Protein AF-A0A7K1GPB1-F1 (afdb_monomer)

Secondary structure (DSSP, 8-state):
-----------------------------PPPP---EEEES-SS--TT-EE-EEEEETTEE-SS-EEEETTEEE-SSEE--S-S---EEEE-TT-

Sequence (95 aa):
MKKLLMFITFAMVGAFGIGCSSDDGTQVIPPEPKQLIIESSLESIIVGDKVTFSVNVNGQSIKGVKLYIEDREIPNPHTFKEAGAFEVVAKKKGY

Solvent-accessible surface area (backbone atoms only — not comparable to full-atom values): 6714 Å² total; per-residue (Å²): 139,81,90,80,91,81,90,78,90,79,82,83,87,80,89,73,78,81,76,76,73,84,73,85,66,79,75,76,72,70,80,76,76,72,56,82,45,80,44,66,74,57,97,73,85,58,69,67,42,77,42,43,69,48,47,26,46,96,87,38,79,58,82,84,64,45,40,22,47,84,92,43,79,49,64,84,63,35,65,46,83,63,88,79,90,78,65,78,46,79,48,39,95,95,93

Radius of gyration: 28.87 Å; Cα contacts (8 Å, |Δi|>4): 99; chains: 1; bounding box: 70×28×64 Å

Structure (mmCIF, N/CA/C/O backbone):
data_AF-A0A7K1GPB1-F1
#
_entry.id   AF-A0A7K1GPB1-F1
#
loop_
_atom_site.group_PDB
_atom_site.id
_atom_site.type_symbol
_atom_site.label_atom_id
_atom_site.label_alt_id
_atom_site.label_comp_id
_atom_site.label_asym_id
_atom_site.label_entity_id
_atom_site.label_seq_id
_atom_site.pdbx_PDB_ins_code
_atom_site.Cartn_x
_atom_site.Cartn_y
_atom_site.Cartn_z
_atom_site.occupancy
_atom_site.B_iso_or_equiv
_atom_site.auth_seq_id
_atom_site.auth_comp_id
_atom_site.auth_asym_id
_atom_site.auth_atom_id
_atom_site.pdbx_PDB_model_num
ATOM 1 N N . MET A 1 1 ? 54.958 -18.979 47.991 1.00 37.59 1 MET A N 1
ATOM 2 C CA . MET A 1 1 ? 55.727 -19.588 46.880 1.00 37.59 1 MET A CA 1
ATOM 3 C C . MET A 1 1 ? 55.174 -18.998 45.582 1.00 37.59 1 MET A C 1
ATOM 5 O O . MET A 1 1 ? 54.072 -19.344 45.205 1.00 37.59 1 MET A O 1
ATOM 9 N N . LYS A 1 2 ? 55.629 -17.801 45.202 1.00 41.69 2 LYS A N 1
ATOM 10 C CA . LYS A 1 2 ? 56.660 -17.492 44.189 1.00 41.69 2 LYS A CA 1
ATOM 11 C C . LYS A 1 2 ? 56.057 -17.320 42.781 1.00 41.69 2 LYS A C 1
ATOM 13 O O . LYS A 1 2 ? 55.645 -18.271 42.137 1.00 41.69 2 LYS A O 1
ATOM 18 N N . LYS A 1 3 ? 56.039 -16.049 42.371 1.00 56.38 3 LYS A N 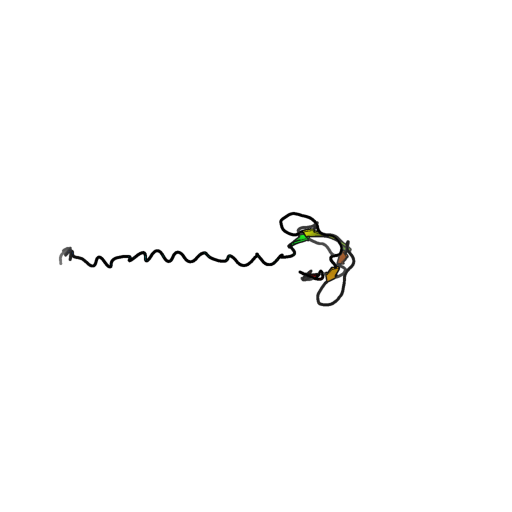1
ATOM 19 C CA . LYS A 1 3 ? 55.874 -15.510 41.015 1.00 56.38 3 LYS A CA 1
ATOM 20 C C . LYS A 1 3 ? 56.883 -16.150 40.048 1.00 56.38 3 LYS A C 1
ATOM 22 O O . LYS A 1 3 ? 58.022 -16.290 40.483 1.00 56.38 3 LYS A O 1
ATOM 27 N N . LEU A 1 4 ? 56.516 -16.405 38.784 1.00 53.47 4 LEU A N 1
ATOM 28 C CA . LEU A 1 4 ? 57.335 -16.182 37.564 1.00 53.47 4 LEU A CA 1
ATOM 29 C C . LEU A 1 4 ? 56.535 -16.652 36.328 1.00 53.47 4 LEU A C 1
ATOM 31 O O . LEU A 1 4 ? 56.167 -17.815 36.257 1.00 53.47 4 LEU A O 1
ATOM 35 N N . LEU A 1 5 ? 56.021 -15.760 35.474 1.00 58.84 5 LEU A N 1
ATOM 36 C CA . LEU A 1 5 ? 56.639 -15.315 34.210 1.00 58.84 5 LEU A CA 1
ATOM 37 C C . LEU A 1 5 ? 57.266 -16.439 33.370 1.00 58.84 5 LEU A C 1
ATOM 39 O O . LEU A 1 5 ? 58.339 -16.923 33.713 1.00 58.84 5 LEU A O 1
ATOM 43 N N . MET A 1 6 ? 56.678 -16.719 32.201 1.00 58.78 6 MET A N 1
ATOM 44 C CA . MET A 1 6 ? 57.448 -17.154 31.034 1.00 58.78 6 MET A CA 1
ATOM 45 C C . MET A 1 6 ? 56.741 -16.753 29.730 1.00 58.78 6 MET A C 1
ATOM 47 O O . MET A 1 6 ? 55.824 -17.415 29.255 1.00 58.78 6 MET A O 1
ATOM 51 N N . PHE A 1 7 ? 57.184 -15.623 29.177 1.00 60.19 7 PHE A N 1
ATOM 52 C CA . PHE A 1 7 ? 57.089 -15.311 27.755 1.00 60.19 7 PHE A CA 1
ATOM 53 C C . PHE A 1 7 ? 57.914 -16.341 26.976 1.00 60.19 7 PHE A C 1
ATOM 55 O O . PHE A 1 7 ? 59.100 -16.462 27.266 1.00 60.19 7 PHE A O 1
ATOM 62 N N . ILE A 1 8 ? 57.343 -17.001 25.964 1.00 63.06 8 ILE A N 1
ATOM 63 C CA . ILE A 1 8 ? 58.104 -17.482 24.801 1.00 63.06 8 ILE A CA 1
ATOM 64 C C . ILE A 1 8 ? 57.286 -17.218 23.535 1.00 63.06 8 ILE A C 1
ATOM 66 O O . ILE A 1 8 ? 56.304 -17.881 23.221 1.00 63.06 8 ILE A O 1
ATOM 70 N N . THR A 1 9 ? 57.752 -16.202 22.822 1.00 57.50 9 THR A N 1
ATOM 71 C CA . THR A 1 9 ? 57.671 -16.011 21.378 1.00 57.50 9 THR A CA 1
ATOM 72 C C . THR A 1 9 ? 58.034 -17.282 20.610 1.00 57.50 9 THR A C 1
ATOM 74 O O . THR A 1 9 ? 59.158 -17.767 20.736 1.00 57.50 9 THR A O 1
ATOM 77 N N . PHE A 1 10 ? 57.151 -17.738 19.722 1.00 55.62 10 PHE A N 1
ATOM 78 C CA . PHE A 1 10 ? 57.579 -18.436 18.515 1.00 55.62 10 PHE A CA 1
ATOM 79 C C . PHE A 1 10 ? 57.142 -17.598 17.319 1.00 55.62 10 PHE A C 1
ATOM 81 O O . PHE A 1 10 ? 55.960 -17.439 17.023 1.00 55.62 10 PHE A O 1
ATOM 88 N N . ALA A 1 11 ? 58.143 -16.970 16.714 1.00 53.34 11 ALA A N 1
ATOM 89 C CA . ALA A 1 11 ? 58.056 -16.363 15.406 1.00 53.34 11 ALA A CA 1
ATOM 90 C C . ALA A 1 11 ? 57.742 -17.429 14.345 1.00 53.34 11 ALA A C 1
ATOM 92 O O . ALA A 1 11 ? 57.891 -18.622 14.593 1.00 53.34 11 ALA A O 1
ATOM 93 N N . MET A 1 12 ? 57.481 -16.943 13.130 1.00 53.38 12 MET A N 1
ATOM 94 C CA . MET A 1 12 ? 57.863 -17.577 11.863 1.00 53.38 12 MET A CA 1
ATOM 95 C C . MET A 1 12 ? 56.708 -18.156 11.020 1.00 53.38 12 MET A C 1
ATOM 97 O O . MET A 1 12 ? 56.318 -19.307 11.148 1.00 53.38 12 MET A O 1
ATOM 101 N N . VAL A 1 13 ? 56.292 -17.313 10.067 1.00 55.78 13 VAL A N 1
ATOM 102 C CA . VAL A 1 13 ? 56.138 -17.603 8.627 1.00 55.78 13 VAL A CA 1
ATOM 103 C C . VAL A 1 13 ? 55.015 -18.544 8.178 1.00 55.78 13 VAL A C 1
ATOM 105 O O . VAL A 1 13 ? 55.048 -19.755 8.3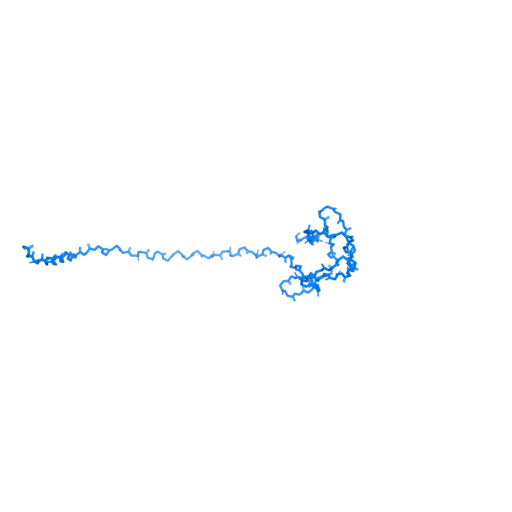45 1.00 55.78 13 VAL A O 1
ATOM 108 N N . GLY A 1 14 ? 54.108 -17.947 7.404 1.00 58.34 14 GLY A N 1
ATOM 109 C CA . GLY A 1 14 ? 53.222 -18.624 6.467 1.00 58.34 14 GLY A CA 1
ATOM 110 C C . GLY A 1 14 ? 52.581 -17.601 5.536 1.00 58.34 14 GLY A C 1
ATOM 111 O O . GLY A 1 14 ? 51.386 -17.345 5.631 1.00 58.34 14 GLY A O 1
ATOM 112 N N . ALA A 1 15 ? 53.391 -16.957 4.690 1.00 59.66 15 ALA A N 1
ATOM 113 C CA . ALA A 1 15 ? 52.904 -16.133 3.591 1.00 59.66 15 ALA A CA 1
ATOM 114 C C . ALA A 1 15 ? 52.191 -17.040 2.575 1.00 59.66 15 ALA A C 1
ATOM 116 O O . ALA A 1 15 ? 52.809 -17.561 1.649 1.00 59.66 15 ALA A O 1
ATOM 117 N N . PHE A 1 16 ? 50.891 -17.256 2.770 1.00 60.81 16 PHE A N 1
ATOM 118 C CA . PHE A 1 16 ? 50.034 -17.788 1.722 1.00 60.81 16 PHE A CA 1
ATOM 119 C C . PHE A 1 16 ? 49.725 -16.646 0.764 1.00 60.81 16 PHE A C 1
ATOM 121 O O . PHE A 1 16 ? 49.046 -15.679 1.109 1.00 60.81 16 PHE A O 1
ATOM 128 N N . GLY A 1 17 ? 50.325 -16.744 -0.421 1.00 56.50 17 GLY A N 1
ATOM 129 C CA . GLY A 1 17 ? 50.119 -15.820 -1.518 1.00 56.50 17 GLY A CA 1
ATOM 130 C C . GLY A 1 17 ? 48.635 -15.693 -1.824 1.00 56.50 17 GLY A C 1
ATOM 131 O O . GLY A 1 17 ? 47.974 -16.664 -2.187 1.00 56.50 17 GLY A O 1
ATOM 132 N N . ILE A 1 18 ? 48.128 -14.472 -1.694 1.00 56.03 18 ILE A N 1
ATOM 133 C CA . ILE A 1 18 ? 46.851 -14.089 -2.274 1.00 56.03 18 ILE A CA 1
ATOM 134 C C . ILE A 1 18 ? 47.126 -13.963 -3.772 1.00 56.03 18 ILE A C 1
ATOM 136 O O . ILE A 1 18 ? 47.548 -12.920 -4.266 1.00 56.03 18 ILE A O 1
ATOM 140 N N . GLY A 1 19 ? 46.989 -15.077 -4.486 1.00 51.31 19 GLY A N 1
ATOM 141 C CA . GLY A 1 19 ? 46.849 -15.052 -5.929 1.00 51.31 19 GLY A CA 1
ATOM 142 C C . GLY A 1 19 ? 45.536 -14.352 -6.251 1.00 51.31 19 GLY A C 1
ATOM 143 O O . GLY A 1 19 ? 44.496 -14.998 -6.308 1.00 51.31 19 GLY A O 1
ATOM 144 N N . CYS A 1 20 ? 45.572 -13.033 -6.443 1.00 59.72 20 CYS A N 1
ATOM 145 C CA . CYS A 1 20 ? 44.552 -12.357 -7.233 1.00 59.72 20 CYS A CA 1
ATOM 146 C C . CYS A 1 20 ? 44.742 -12.823 -8.677 1.00 59.72 20 CYS A C 1
ATOM 148 O O . CYS A 1 20 ? 45.501 -12.230 -9.441 1.00 59.72 20 CYS A O 1
ATOM 150 N N . SER A 1 21 ? 44.087 -13.926 -9.035 1.00 48.91 21 SER A N 1
ATOM 151 C CA . SER A 1 21 ? 43.731 -14.157 -10.428 1.00 48.91 21 SER A CA 1
ATOM 152 C C . SER A 1 21 ? 42.752 -13.046 -10.788 1.00 48.91 21 SER A C 1
ATOM 154 O O . SER A 1 21 ? 41.631 -13.042 -10.281 1.00 48.91 21 SER A O 1
ATOM 156 N N . SER A 1 22 ? 43.200 -12.072 -11.585 1.00 50.94 22 SER A N 1
ATOM 157 C CA . SER A 1 22 ? 42.311 -11.141 -12.280 1.00 50.94 22 SER A CA 1
ATOM 158 C C . SER A 1 22 ? 41.442 -11.965 -13.219 1.00 50.94 22 SER A C 1
ATOM 160 O O . SER A 1 22 ? 41.821 -12.251 -14.351 1.00 50.94 22 SER A O 1
ATOM 162 N N . ASP A 1 23 ? 40.314 -12.432 -12.702 1.00 51.88 23 ASP A N 1
ATOM 163 C CA . ASP A 1 23 ? 39.232 -12.919 -13.531 1.00 51.88 23 ASP A CA 1
ATOM 164 C C . ASP A 1 23 ? 38.522 -11.672 -14.060 1.00 51.88 23 ASP A C 1
ATOM 166 O O . ASP A 1 23 ? 37.710 -11.056 -13.367 1.00 51.88 23 ASP A O 1
ATOM 170 N N . ASP A 1 24 ? 38.897 -11.256 -15.273 1.00 61.16 24 ASP A N 1
ATOM 171 C CA . ASP A 1 24 ? 38.185 -10.262 -16.084 1.00 61.16 24 ASP A CA 1
ATOM 172 C C . ASP A 1 24 ? 36.846 -10.862 -16.555 1.00 61.16 24 ASP A C 1
ATOM 174 O O . ASP A 1 24 ? 36.521 -10.949 -17.742 1.00 61.16 24 ASP A O 1
ATOM 178 N N . GLY A 1 25 ? 36.040 -11.304 -15.594 1.00 55.59 25 GLY A N 1
ATOM 179 C CA . GLY A 1 25 ? 34.640 -11.594 -15.788 1.00 55.59 25 GLY A CA 1
ATOM 180 C C . GLY A 1 25 ? 33.938 -10.259 -15.932 1.00 55.59 25 GLY A C 1
ATOM 181 O O . GLY A 1 25 ? 33.711 -9.554 -14.949 1.00 55.59 25 GLY A O 1
ATOM 182 N N . THR A 1 26 ? 33.588 -9.894 -17.165 1.00 57.47 26 THR A N 1
ATOM 183 C CA . THR A 1 26 ? 32.590 -8.849 -17.391 1.00 57.47 26 THR A CA 1
ATOM 184 C C . THR A 1 26 ? 31.326 -9.331 -16.694 1.00 57.47 26 THR A C 1
ATOM 186 O O . THR A 1 26 ? 30.615 -10.189 -17.216 1.00 57.47 26 THR A O 1
ATOM 189 N N . GLN A 1 27 ? 31.098 -8.858 -15.468 1.00 59.62 27 GLN A N 1
ATOM 190 C CA . GLN A 1 27 ? 29.883 -9.143 -14.729 1.00 59.62 27 GLN A CA 1
ATOM 191 C C . GLN A 1 27 ? 28.761 -8.570 -15.580 1.00 59.62 27 GLN A C 1
ATOM 193 O O . GLN A 1 27 ? 28.569 -7.356 -15.655 1.00 59.62 27 GLN A O 1
ATOM 198 N N . VAL A 1 28 ? 28.058 -9.449 -16.290 1.00 59.59 28 VAL A N 1
ATOM 199 C CA . VAL A 1 28 ? 26.767 -9.127 -16.878 1.00 59.59 28 VAL A CA 1
ATOM 200 C C . VAL A 1 28 ? 25.862 -8.921 -15.676 1.00 59.59 28 VAL A C 1
ATOM 202 O O . VAL A 1 28 ? 25.257 -9.872 -15.198 1.00 59.59 28 VAL A O 1
ATOM 205 N N . ILE A 1 29 ? 25.864 -7.706 -15.120 1.00 64.19 29 ILE A N 1
ATOM 206 C CA . ILE A 1 29 ? 24.957 -7.314 -14.048 1.00 64.19 29 ILE A CA 1
ATOM 207 C C . ILE A 1 29 ? 23.564 -7.504 -14.648 1.00 64.19 29 ILE A C 1
ATOM 209 O O . ILE A 1 29 ? 23.217 -6.790 -15.598 1.00 64.19 29 ILE A O 1
ATOM 213 N N . PRO A 1 30 ? 22.787 -8.501 -14.187 1.00 63.41 30 PRO A N 1
ATOM 214 C CA . PRO A 1 30 ? 21.433 -8.673 -14.671 1.00 63.41 30 PRO A CA 1
ATOM 215 C C . PRO A 1 30 ? 20.684 -7.370 -14.387 1.00 63.41 30 PRO A C 1
ATOM 217 O O . PRO A 1 30 ? 20.901 -6.782 -13.323 1.00 63.41 30 PRO A O 1
ATOM 220 N N . PRO A 1 31 ? 19.838 -6.883 -15.309 1.00 66.69 31 PRO A N 1
ATOM 221 C CA . PRO A 1 31 ? 19.056 -5.686 -15.044 1.00 66.69 31 PRO A CA 1
ATOM 222 C C . PRO A 1 31 ? 18.295 -5.894 -13.734 1.00 66.69 31 PRO A C 1
ATOM 224 O O . PRO A 1 31 ? 17.602 -6.904 -13.588 1.00 66.69 31 PRO A O 1
ATOM 227 N N . GLU A 1 32 ? 18.466 -4.973 -12.781 1.00 66.62 32 GLU A N 1
ATOM 228 C CA . GLU A 1 32 ? 17.801 -5.086 -11.487 1.00 66.62 32 GLU A CA 1
ATOM 229 C C . GLU A 1 32 ? 16.294 -5.276 -11.707 1.00 66.62 32 GLU A C 1
ATOM 231 O O . GLU A 1 32 ? 15.696 -4.571 -12.538 1.00 66.62 32 GLU A O 1
ATOM 236 N N . PRO A 1 33 ? 15.665 -6.244 -11.015 1.00 66.31 33 PRO A N 1
ATOM 237 C CA . PRO A 1 33 ? 14.230 -6.425 -11.115 1.00 66.31 33 PRO A CA 1
ATOM 238 C C . PRO A 1 33 ? 13.567 -5.107 -10.724 1.00 66.31 33 PRO A C 1
ATOM 240 O O . PRO A 1 33 ? 13.860 -4.534 -9.676 1.00 66.31 33 PRO A O 1
ATOM 243 N N . LYS A 1 34 ? 12.686 -4.597 -11.590 1.00 78.38 34 LYS A N 1
ATOM 244 C CA . LYS A 1 34 ? 11.955 -3.362 -11.314 1.00 78.38 34 LYS A CA 1
ATOM 245 C C . LYS A 1 34 ? 11.018 -3.628 -10.137 1.00 78.38 34 LYS A C 1
ATOM 247 O O . LYS A 1 34 ? 9.934 -4.164 -10.329 1.00 78.38 34 LYS A O 1
ATOM 252 N N . GLN A 1 35 ? 11.441 -3.294 -8.927 1.00 89.44 35 GLN A N 1
ATOM 253 C CA . GLN A 1 35 ? 10.648 -3.513 -7.725 1.00 89.44 35 GLN A CA 1
ATOM 254 C C . GLN A 1 35 ? 9.658 -2.363 -7.522 1.00 89.44 35 GLN A C 1
ATOM 256 O O . GLN A 1 35 ? 9.997 -1.191 -7.699 1.00 89.44 35 GLN A O 1
ATOM 261 N N . LEU A 1 36 ? 8.423 -2.700 -7.144 1.00 93.50 36 LEU A N 1
ATOM 262 C CA . LEU A 1 36 ? 7.442 -1.720 -6.686 1.00 93.50 36 LEU A CA 1
ATOM 263 C C . LEU A 1 36 ? 7.708 -1.379 -5.221 1.00 93.50 36 LEU A C 1
ATOM 265 O O . LEU A 1 36 ? 7.743 -2.270 -4.376 1.00 93.50 36 LEU A O 1
ATOM 269 N N . ILE A 1 37 ? 7.854 -0.091 -4.927 1.00 94.81 37 ILE A N 1
ATOM 270 C CA . ILE A 1 37 ? 8.006 0.428 -3.565 1.00 94.81 37 ILE A CA 1
ATOM 271 C C . ILE A 1 37 ? 6.692 1.092 -3.171 1.00 94.81 37 ILE A C 1
ATOM 273 O O . ILE A 1 37 ? 6.205 1.958 -3.899 1.00 94.81 37 ILE A O 1
ATOM 277 N N . ILE A 1 38 ? 6.120 0.674 -2.042 1.00 95.75 38 ILE A N 1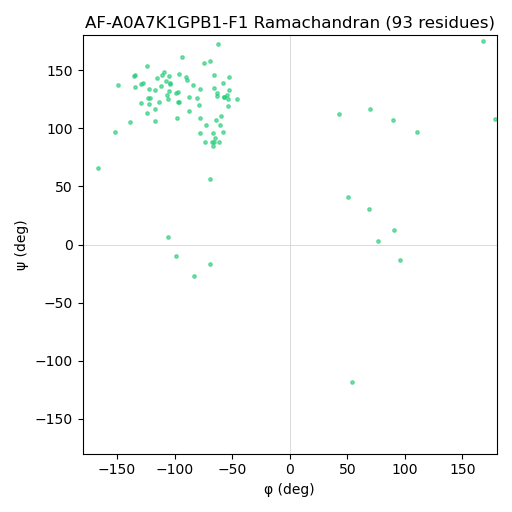
ATOM 278 C CA . ILE A 1 38 ? 4.879 1.226 -1.491 1.00 95.75 38 ILE A CA 1
ATOM 279 C C . ILE A 1 38 ? 5.225 2.119 -0.308 1.00 95.75 38 ILE A C 1
ATOM 281 O O . ILE A 1 38 ? 5.950 1.708 0.594 1.00 95.75 38 ILE A O 1
ATOM 285 N N . GLU A 1 39 ? 4.651 3.312 -0.293 1.00 95.25 39 GLU A N 1
ATOM 286 C CA . GLU A 1 39 ? 4.767 4.267 0.803 1.00 95.25 39 GLU A CA 1
ATOM 287 C C . GLU A 1 39 ? 3.370 4.600 1.323 1.00 95.25 39 GLU A C 1
ATOM 289 O O . GLU A 1 39 ? 2.449 4.853 0.542 1.00 95.25 39 GLU A O 1
ATOM 294 N N . SER A 1 40 ? 3.206 4.588 2.644 1.00 95.44 40 SER A N 1
ATOM 295 C CA . SER A 1 40 ? 1.969 4.995 3.314 1.00 95.44 40 SER A CA 1
ATOM 296 C C . SER A 1 40 ? 2.005 6.489 3.623 1.00 95.44 40 SER A C 1
ATOM 298 O O . SER A 1 40 ? 3.043 7.023 4.004 1.00 95.44 40 SER A O 1
ATOM 300 N N . SER A 1 41 ? 0.859 7.164 3.525 1.00 95.12 41 SER A N 1
ATOM 301 C CA . SER A 1 41 ? 0.718 8.557 3.962 1.00 95.12 41 SER A CA 1
ATOM 302 C C . SER A 1 41 ? 0.794 8.733 5.482 1.00 95.12 41 SER A C 1
ATOM 304 O O . SER A 1 41 ? 0.934 9.859 5.947 1.00 95.12 41 SER A O 1
ATOM 306 N N . LEU A 1 42 ? 0.631 7.650 6.249 1.00 92.31 42 LEU A N 1
ATOM 307 C CA . LEU A 1 42 ? 0.646 7.646 7.712 1.00 92.31 42 LEU A CA 1
ATOM 308 C C . LEU A 1 42 ? 1.615 6.581 8.237 1.00 92.31 42 LEU A C 1
ATOM 310 O O . LEU A 1 42 ? 1.625 5.455 7.740 1.00 92.31 42 LEU A O 1
ATOM 314 N N . GLU A 1 43 ? 2.376 6.929 9.275 1.00 89.38 43 GLU A N 1
ATOM 315 C CA . GLU A 1 43 ? 3.268 6.003 9.994 1.00 89.38 43 GLU A CA 1
ATOM 316 C C . GLU A 1 43 ? 2.528 5.179 11.059 1.00 89.38 43 GLU A C 1
ATOM 318 O O . GLU A 1 43 ? 2.926 4.064 11.385 1.00 89.38 43 GLU A O 1
ATOM 323 N N . SER A 1 44 ? 1.429 5.721 11.589 1.00 89.38 44 SER A N 1
ATOM 324 C CA . SER A 1 44 ? 0.538 5.065 12.546 1.00 89.38 44 SER A CA 1
ATOM 325 C C . SER A 1 44 ? -0.903 5.297 12.112 1.00 89.38 44 SER A C 1
ATOM 327 O O . SER A 1 44 ? -1.255 6.403 11.702 1.00 89.38 44 SER A O 1
ATOM 329 N N . ILE A 1 45 ? -1.719 4.246 12.159 1.00 91.69 45 ILE A N 1
ATOM 330 C CA . ILE A 1 45 ? -3.078 4.234 11.612 1.00 91.69 45 ILE A CA 1
ATOM 331 C C . ILE A 1 45 ? -4.046 3.912 12.747 1.00 91.69 45 ILE A C 1
ATOM 333 O O . ILE A 1 45 ? -3.906 2.885 13.416 1.00 91.69 45 ILE A O 1
ATOM 337 N N . ILE A 1 46 ? -5.045 4.768 12.942 1.00 93.50 46 ILE A N 1
ATOM 338 C CA . ILE A 1 46 ? -6.169 4.512 13.843 1.00 93.50 46 ILE A CA 1
ATOM 339 C C . ILE A 1 46 ? -7.335 3.970 13.014 1.00 93.50 46 ILE A C 1
ATOM 341 O O . ILE A 1 46 ? -7.531 4.322 11.850 1.00 93.50 46 ILE A O 1
ATOM 345 N N . VAL A 1 47 ? -8.132 3.084 13.610 1.00 96.19 47 VAL A N 1
ATOM 346 C CA . VAL A 1 47 ? -9.354 2.584 12.973 1.00 96.19 47 VAL A CA 1
ATOM 347 C C . VAL A 1 47 ? -10.245 3.755 1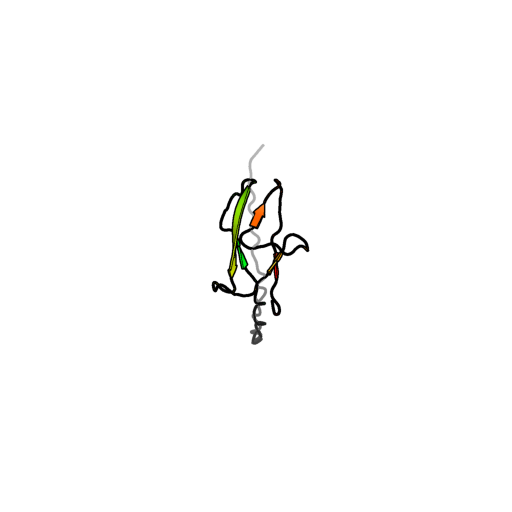2.551 1.00 96.19 47 VAL A C 1
ATOM 349 O O . VAL A 1 47 ? -10.568 4.628 13.355 1.00 96.19 47 VAL A O 1
ATOM 352 N N . GLY A 1 48 ? -10.669 3.742 11.289 1.00 94.12 48 GLY A N 1
ATOM 353 C CA . GLY A 1 48 ? -11.445 4.817 10.672 1.00 94.12 48 GLY A CA 1
ATOM 354 C C . GLY A 1 48 ? -10.609 5.823 9.878 1.00 94.12 48 GLY A C 1
ATOM 355 O O . GLY A 1 48 ? -11.186 6.556 9.070 1.00 94.12 48 GLY A O 1
ATOM 356 N N . ASP A 1 49 ? -9.280 5.818 10.017 1.00 92.44 49 ASP A N 1
ATOM 357 C CA . ASP A 1 49 ? -8.412 6.685 9.226 1.00 92.44 49 ASP A CA 1
ATOM 358 C C . ASP A 1 49 ? -8.449 6.318 7.745 1.00 92.44 49 ASP A C 1
ATOM 360 O O . ASP A 1 49 ? -8.577 5.158 7.338 1.00 92.44 49 ASP A O 1
ATOM 364 N N . LYS A 1 50 ? -8.320 7.351 6.916 1.00 95.31 50 LYS A N 1
ATOM 365 C CA . LYS A 1 50 ? -8.204 7.225 5.470 1.00 95.31 50 LYS A CA 1
ATOM 366 C C . LYS A 1 50 ? -6.727 7.290 5.090 1.00 95.31 50 LYS A C 1
ATOM 368 O O . LYS A 1 50 ? -6.119 8.354 5.142 1.00 95.31 50 LYS A O 1
ATOM 373 N N . VAL A 1 51 ? -6.176 6.154 4.683 1.00 96.88 51 VAL A N 1
ATOM 374 C CA . VAL A 1 51 ? -4.767 5.989 4.321 1.00 96.88 51 VAL A CA 1
ATOM 375 C C . VAL A 1 51 ? -4.624 6.045 2.809 1.00 96.88 51 VAL A C 1
ATOM 377 O O . VAL A 1 51 ? -5.355 5.369 2.080 1.00 96.88 51 VAL A O 1
ATOM 380 N N . THR A 1 52 ? -3.691 6.861 2.331 1.00 97.50 52 THR A N 1
ATOM 381 C CA . THR A 1 52 ? -3.311 6.894 0.916 1.00 97.50 52 THR A CA 1
ATOM 382 C C . THR A 1 52 ? -1.981 6.182 0.751 1.00 97.50 52 THR A C 1
ATOM 384 O O . THR A 1 52 ? -1.072 6.382 1.553 1.00 97.50 52 THR A O 1
ATOM 387 N N . PHE A 1 53 ? -1.858 5.386 -0.304 1.00 96.81 53 PHE A N 1
ATOM 388 C CA . PHE A 1 53 ? -0.602 4.737 -0.660 1.00 96.81 53 PHE A CA 1
ATOM 389 C C . PHE A 1 53 ? -0.044 5.312 -1.959 1.00 96.81 53 PHE A C 1
ATOM 391 O O . PHE A 1 53 ? -0.776 5.477 -2.940 1.00 96.81 53 PHE A O 1
ATOM 398 N N . SER A 1 54 ? 1.256 5.572 -1.976 1.00 96.19 54 SER A N 1
ATOM 399 C CA . SER A 1 54 ? 2.011 5.932 -3.176 1.00 96.19 54 SER A CA 1
ATOM 400 C C . SER A 1 54 ? 2.831 4.731 -3.623 1.00 96.19 54 SER A C 1
ATOM 402 O O . SER A 1 54 ? 3.385 4.020 -2.789 1.00 96.19 54 SER A O 1
ATOM 404 N N . VAL A 1 55 ? 2.897 4.487 -4.935 1.00 96.44 55 VAL A N 1
ATOM 405 C CA . VAL A 1 55 ? 3.712 3.401 -5.492 1.00 96.44 55 VAL A CA 1
ATOM 406 C C . VAL A 1 55 ? 4.712 3.962 -6.484 1.00 96.44 55 VAL A C 1
ATOM 408 O O . VAL A 1 55 ? 4.335 4.573 -7.491 1.00 96.44 55 VAL A O 1
ATOM 411 N N . ASN A 1 56 ? 5.985 3.719 -6.197 1.00 94.81 56 ASN A N 1
ATOM 412 C CA . ASN A 1 56 ? 7.113 4.262 -6.933 1.00 94.81 56 ASN A CA 1
ATOM 413 C C . ASN A 1 56 ? 8.028 3.139 -7.440 1.00 94.81 56 ASN A C 1
ATOM 415 O O . ASN A 1 56 ? 8.101 2.055 -6.863 1.00 94.81 56 ASN A O 1
ATOM 419 N N . VAL A 1 57 ? 8.745 3.421 -8.524 1.00 92.62 57 VAL A N 1
ATOM 420 C CA . VAL A 1 57 ? 9.833 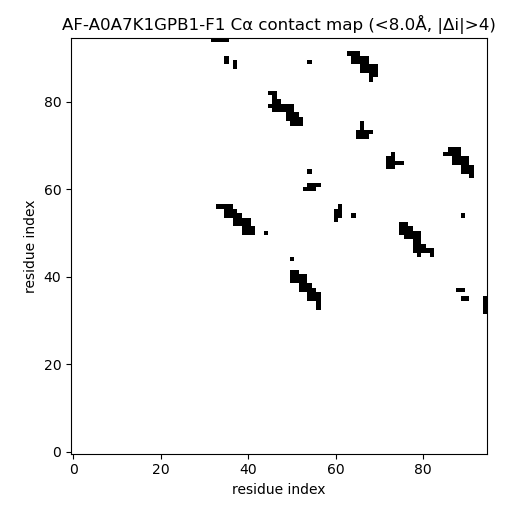2.592 -9.058 1.00 92.62 57 VAL A CA 1
ATOM 421 C C . VAL A 1 57 ? 11.013 3.519 -9.268 1.00 92.62 57 VAL A C 1
ATOM 423 O O . VAL A 1 57 ? 10.887 4.503 -9.997 1.00 92.62 57 VAL A O 1
ATOM 426 N N . ASN A 1 58 ? 12.145 3.237 -8.624 1.00 89.88 58 ASN A N 1
ATOM 427 C CA . ASN A 1 58 ? 13.347 4.075 -8.703 1.00 89.88 58 ASN A CA 1
ATOM 428 C C . ASN A 1 58 ? 13.048 5.564 -8.417 1.00 89.88 58 ASN A C 1
ATOM 430 O O . ASN A 1 58 ? 13.508 6.453 -9.131 1.00 89.8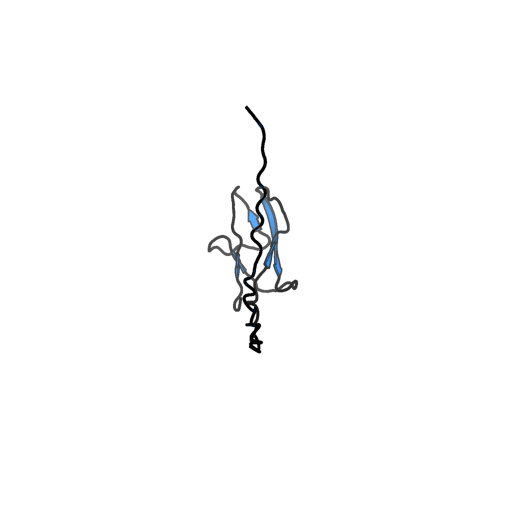8 58 ASN A O 1
ATOM 434 N N . GLY A 1 59 ? 12.199 5.831 -7.417 1.00 89.38 59 GLY A N 1
ATOM 435 C CA . GLY A 1 59 ? 11.795 7.185 -7.019 1.00 89.38 59 GLY A CA 1
ATOM 436 C C . GLY A 1 59 ? 10.769 7.873 -7.931 1.00 89.38 59 GLY A C 1
ATOM 437 O O . GLY A 1 59 ? 10.416 9.019 -7.675 1.00 89.38 59 GLY A O 1
ATOM 438 N N . GLN A 1 60 ? 10.264 7.208 -8.976 1.00 91.06 60 GLN A N 1
ATOM 439 C CA . GLN A 1 60 ? 9.228 7.761 -9.855 1.00 91.06 60 GLN A CA 1
ATOM 440 C C . GLN A 1 60 ? 7.877 7.101 -9.604 1.00 91.06 60 GLN A C 1
ATOM 442 O O . GLN A 1 60 ? 7.760 5.875 -9.662 1.00 91.06 60 GLN A O 1
ATOM 447 N N . SER A 1 61 ? 6.839 7.911 -9.393 1.00 92.69 61 SER A N 1
ATOM 448 C CA . SER A 1 61 ? 5.475 7.404 -9.258 1.00 92.69 61 SER A CA 1
ATOM 449 C C . SER A 1 61 ? 4.976 6.782 -10.550 1.00 92.69 61 SER A C 1
ATOM 451 O O . SER A 1 61 ? 5.096 7.352 -11.637 1.00 9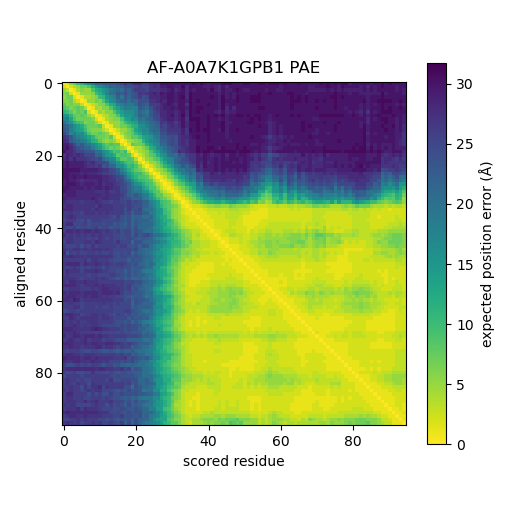2.69 61 SER A O 1
ATOM 453 N N . ILE A 1 62 ? 4.350 5.618 -10.419 1.00 92.38 62 ILE A N 1
ATOM 454 C CA . ILE A 1 62 ? 3.814 4.875 -11.554 1.00 92.38 62 ILE A CA 1
ATOM 455 C C . ILE A 1 62 ? 2.287 4.782 -11.486 1.00 92.38 62 ILE A C 1
ATOM 457 O O . ILE A 1 62 ? 1.684 4.631 -10.427 1.00 92.38 62 ILE A O 1
ATOM 461 N N . LYS A 1 63 ? 1.632 4.860 -12.649 1.00 91.12 63 LYS A N 1
ATOM 462 C CA . LYS A 1 63 ? 0.167 4.754 -12.767 1.00 91.12 63 LYS A CA 1
ATOM 463 C C . LYS A 1 63 ? -0.282 3.321 -13.050 1.00 91.12 63 LYS A C 1
ATOM 465 O O . LYS A 1 63 ? 0.491 2.513 -13.563 1.00 91.12 63 LYS A O 1
ATOM 470 N N . GLY A 1 64 ? -1.559 3.022 -12.804 1.00 93.00 64 GLY A N 1
ATOM 471 C CA . GLY A 1 64 ? -2.170 1.728 -13.141 1.00 93.00 64 GLY A CA 1
ATOM 472 C C . GLY A 1 64 ? -1.654 0.566 -12.290 1.00 93.00 64 GLY A C 1
ATOM 473 O O . GLY A 1 64 ? -1.537 -0.551 -12.789 1.00 93.00 64 GLY A O 1
ATOM 474 N N . VAL A 1 65 ? -1.276 0.862 -11.049 1.00 96.38 65 VAL A N 1
ATOM 475 C CA . VAL A 1 65 ? -0.992 -0.126 -10.009 1.00 96.38 65 VAL A CA 1
ATOM 476 C C . VAL A 1 65 ? -2.287 -0.420 -9.270 1.00 96.38 65 VAL A C 1
ATOM 478 O O . VAL A 1 65 ? -3.083 0.489 -9.035 1.00 96.38 65 VAL A O 1
ATOM 481 N N . LYS A 1 66 ? -2.481 -1.682 -8.906 1.00 97.81 66 LYS A N 1
ATOM 482 C CA . LYS A 1 66 ? -3.570 -2.117 -8.037 1.00 97.81 66 LYS A CA 1
ATOM 483 C C . LYS A 1 66 ? -3.010 -2.487 -6.672 1.00 97.81 66 LYS A C 1
ATOM 485 O O . LYS A 1 66 ? -1.928 -3.070 -6.599 1.00 97.81 66 LYS A O 1
ATOM 490 N N . LEU A 1 67 ? -3.735 -2.134 -5.619 1.00 98.06 67 LEU A N 1
ATOM 491 C CA . LEU A 1 67 ? -3.365 -2.439 -4.242 1.00 98.06 67 LEU A CA 1
ATOM 492 C C . LEU A 1 67 ? -4.230 -3.576 -3.725 1.00 98.06 67 LEU A C 1
ATOM 494 O O . LEU A 1 67 ? -5.412 -3.655 -4.059 1.00 98.06 67 LEU A O 1
ATOM 498 N N . TYR A 1 68 ? -3.641 -4.425 -2.899 1.00 98.00 68 TYR A N 1
ATOM 499 C CA . TYR A 1 68 ? -4.283 -5.601 -2.341 1.00 98.00 68 TYR A CA 1
ATOM 500 C C . TYR A 1 68 ? -3.983 -5.703 -0.855 1.00 98.00 68 TYR A C 1
ATOM 502 O O . TYR A 1 68 ? -2.880 -5.374 -0.428 1.00 98.00 68 TYR A O 1
ATOM 510 N N . ILE A 1 69 ? -4.958 -6.192 -0.099 1.00 96.81 69 ILE A N 1
ATOM 511 C CA . ILE A 1 69 ? -4.740 -6.792 1.217 1.00 96.81 69 ILE A CA 1
ATOM 512 C C . ILE A 1 69 ? -5.110 -8.255 1.045 1.00 96.81 69 ILE A C 1
ATOM 514 O O . ILE A 1 69 ? -6.220 -8.550 0.585 1.00 96.81 69 ILE A O 1
ATOM 518 N N . GLU A 1 70 ? -4.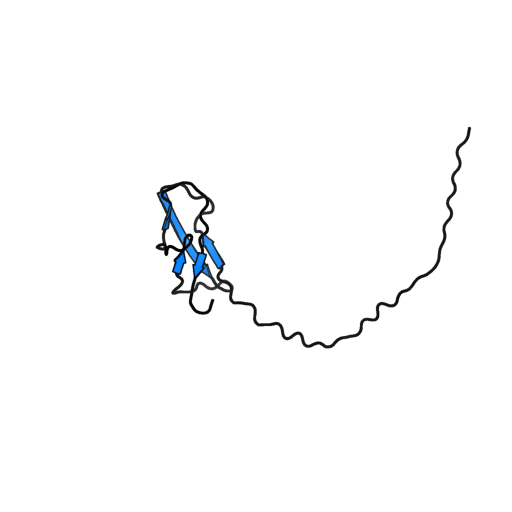166 -9.146 1.342 1.00 94.06 70 GLU A N 1
ATOM 519 C CA . GLU A 1 70 ? -4.258 -10.559 0.962 1.00 94.06 70 GLU A CA 1
ATOM 520 C C . GLU A 1 70 ? -4.498 -10.673 -0.563 1.00 94.06 70 GLU A C 1
ATOM 522 O O . GLU A 1 70 ? -3.706 -10.168 -1.364 1.00 94.06 70 GLU A O 1
ATOM 527 N N . ASP A 1 71 ? -5.623 -11.256 -0.983 1.00 95.00 71 ASP A N 1
ATOM 528 C CA . ASP A 1 71 ? -6.018 -11.385 -2.393 1.00 95.00 71 ASP A CA 1
ATOM 529 C C . ASP A 1 71 ? -7.153 -10.436 -2.811 1.00 95.00 71 ASP A C 1
ATOM 531 O O . ASP A 1 71 ? -7.650 -10.494 -3.941 1.00 95.00 71 ASP A O 1
ATOM 535 N N . ARG A 1 72 ? -7.566 -9.519 -1.930 1.00 97.19 72 ARG A N 1
ATOM 536 C CA . ARG A 1 72 ? -8.641 -8.561 -2.208 1.00 97.19 72 ARG A CA 1
ATOM 537 C C . ARG A 1 72 ? -8.074 -7.231 -2.686 1.00 97.19 72 ARG A C 1
ATOM 539 O O . ARG A 1 72 ? -7.335 -6.577 -1.958 1.00 97.19 72 ARG A O 1
ATOM 546 N N . GLU A 1 73 ? -8.489 -6.793 -3.875 1.00 97.88 73 GLU A N 1
ATOM 547 C CA . GLU A 1 73 ? -8.180 -5.444 -4.364 1.00 97.88 73 GLU A CA 1
ATOM 548 C C . GLU A 1 73 ? -8.832 -4.390 -3.453 1.00 97.88 73 GLU A C 1
ATOM 550 O O . GLU A 1 73 ? -10.027 -4.470 -3.152 1.00 97.88 73 GLU A O 1
ATOM 555 N N . ILE A 1 74 ? -8.050 -3.403 -3.015 1.00 97.81 74 ILE A N 1
ATOM 556 C CA . ILE A 1 74 ? -8.512 -2.298 -2.173 1.00 97.81 74 ILE A CA 1
ATOM 557 C C . ILE A 1 74 ? -8.532 -0.982 -2.961 1.00 97.81 74 ILE A C 1
ATOM 559 O O . ILE A 1 74 ? -7.695 -0.768 -3.842 1.00 97.81 74 ILE A O 1
ATOM 563 N N . PRO A 1 75 ? -9.458 -0.059 -2.642 1.00 97.50 75 PRO A N 1
ATOM 564 C CA . PRO A 1 75 ? -9.401 1.292 -3.180 1.00 97.50 75 PRO A CA 1
ATOM 565 C C . PRO A 1 75 ? -8.211 2.062 -2.598 1.00 97.50 75 PRO A C 1
ATOM 567 O O . PRO A 1 75 ? -7.743 1.768 -1.500 1.00 97.50 75 PRO A O 1
ATOM 570 N N . ASN A 1 76 ? -7.771 3.095 -3.314 1.00 96.88 76 ASN A N 1
ATOM 571 C CA . ASN A 1 76 ? -6.823 4.082 -2.815 1.00 96.88 76 ASN A CA 1
ATOM 572 C C . ASN A 1 76 ? -7.459 5.473 -2.952 1.00 96.88 76 ASN A C 1
ATOM 574 O O . ASN A 1 76 ? -7.711 5.901 -4.082 1.00 96.88 76 ASN A O 1
ATOM 578 N N . PRO A 1 77 ? -7.767 6.172 -1.851 1.00 97.38 77 PRO A N 1
ATOM 579 C CA . PRO A 1 77 ? -7.421 5.832 -0.470 1.00 97.38 77 PRO A CA 1
ATOM 580 C C . PRO A 1 77 ? -8.248 4.677 0.130 1.00 97.38 77 PRO A C 1
ATOM 582 O O . PRO A 1 77 ? -9.383 4.432 -0.287 1.00 97.38 77 PRO A O 1
ATOM 585 N N . HIS A 1 78 ? -7.684 4.006 1.139 1.00 97.38 78 HIS A N 1
ATOM 586 C CA . HIS A 1 78 ? -8.302 2.904 1.884 1.00 97.38 78 HIS A CA 1
ATOM 587 C C . HIS A 1 78 ? -8.636 3.312 3.325 1.00 97.38 78 HIS A C 1
ATOM 589 O O . HIS A 1 78 ? -7.894 4.068 3.944 1.00 97.38 78 HIS A O 1
ATOM 595 N N . THR A 1 79 ? -9.728 2.781 3.881 1.00 97.00 79 THR A N 1
ATOM 596 C CA . THR A 1 79 ? -10.092 2.977 5.292 1.00 97.00 79 THR A CA 1
ATOM 597 C C . THR A 1 79 ? -10.087 1.644 6.023 1.00 97.00 79 THR A C 1
ATOM 599 O O . THR A 1 79 ? -10.911 0.776 5.727 1.00 97.00 79 THR A O 1
ATOM 602 N N . PHE A 1 80 ? -9.198 1.517 7.009 1.00 95.12 80 PHE A N 1
ATOM 603 C CA . PHE A 1 80 ? -9.107 0.344 7.873 1.00 95.12 80 PHE A CA 1
ATOM 604 C C . PHE A 1 80 ? -10.200 0.403 8.942 1.00 95.12 80 PHE A C 1
ATOM 606 O O . PHE A 1 80 ? -10.286 1.362 9.709 1.00 95.12 80 PHE A O 1
ATOM 613 N N . LYS A 1 81 ? -11.073 -0.608 8.967 1.00 95.06 81 LYS A N 1
ATOM 614 C CA . LYS A 1 81 ? -12.245 -0.658 9.864 1.00 95.06 81 LYS A CA 1
ATOM 615 C C . LYS A 1 81 ? -12.029 -1.500 11.116 1.00 95.06 81 LYS A C 1
ATOM 617 O O . LYS A 1 81 ? -12.864 -1.480 12.012 1.00 95.06 81 LYS A O 1
ATOM 622 N N . GLU A 1 82 ? -10.926 -2.228 11.163 1.00 94.88 82 GLU A N 1
ATOM 623 C CA . GLU A 1 82 ? -10.585 -3.145 12.239 1.00 94.88 82 GLU A CA 1
ATOM 624 C C . GLU A 1 82 ? -9.122 -2.924 12.613 1.00 94.88 82 GLU A C 1
ATOM 626 O O . GLU A 1 82 ? -8.303 -2.572 11.762 1.00 94.88 82 GLU A O 1
ATOM 631 N N . ALA A 1 83 ? -8.805 -3.085 13.897 1.00 94.44 83 ALA A N 1
ATOM 632 C CA . ALA A 1 83 ? -7.431 -3.013 14.369 1.00 94.44 83 ALA A CA 1
ATOM 633 C C . ALA A 1 83 ? -6.715 -4.329 14.049 1.00 94.44 83 ALA A C 1
ATOM 635 O O . ALA A 1 83 ? -7.249 -5.406 14.311 1.00 94.44 83 ALA A O 1
ATOM 636 N N . GLY A 1 84 ? -5.501 -4.243 13.513 1.00 93.62 84 GLY A N 1
ATOM 637 C CA . GLY A 1 84 ? -4.720 -5.418 13.146 1.00 93.62 84 GL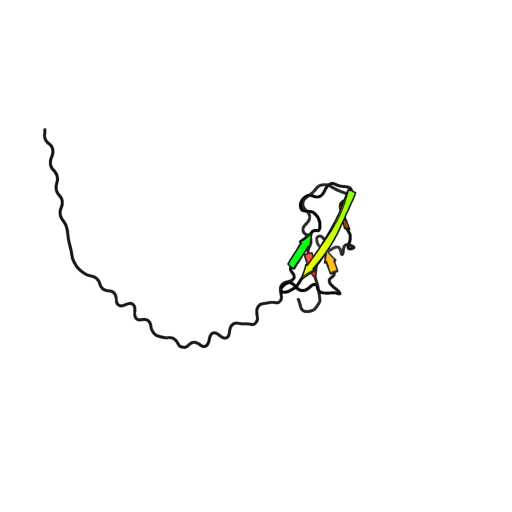Y A CA 1
ATOM 638 C C . GLY A 1 84 ? -3.510 -5.071 12.291 1.00 93.62 84 GLY A C 1
ATOM 639 O O . GLY A 1 84 ? -3.312 -3.918 11.907 1.00 93.62 84 GLY A O 1
ATOM 640 N N . ALA A 1 85 ? -2.698 -6.086 12.003 1.00 93.31 85 ALA A N 1
ATOM 641 C CA . ALA A 1 85 ? -1.633 -5.987 11.018 1.00 93.31 85 ALA A CA 1
ATOM 642 C C . ALA A 1 85 ? -2.198 -6.339 9.639 1.00 93.31 85 ALA A C 1
ATOM 644 O O . ALA A 1 85 ? -2.792 -7.401 9.466 1.00 93.31 85 ALA A O 1
ATOM 645 N N . PHE A 1 86 ? -1.995 -5.454 8.667 1.00 93.94 86 PHE A N 1
ATOM 646 C CA . PHE A 1 86 ? -2.406 -5.666 7.284 1.00 93.94 86 PHE A CA 1
ATOM 647 C C . PHE A 1 86 ? -1.188 -5.552 6.379 1.00 93.94 86 PHE A C 1
ATOM 649 O O . PHE A 1 86 ? -0.480 -4.545 6.408 1.00 93.94 86 PHE A O 1
ATOM 656 N N . GLU A 1 87 ? -0.958 -6.571 5.559 1.00 95.44 87 GLU A N 1
ATOM 657 C CA . GLU A 1 87 ? 0.048 -6.515 4.506 1.00 95.44 87 GLU A CA 1
ATOM 658 C C . GLU A 1 87 ? -0.585 -5.923 3.245 1.00 95.44 87 GLU A C 1
ATOM 660 O O . GLU A 1 87 ? -1.510 -6.501 2.670 1.00 95.44 87 GLU A O 1
ATOM 665 N N . VAL A 1 88 ? -0.106 -4.749 2.831 1.00 96.25 88 VAL A N 1
ATOM 666 C CA . VAL A 1 88 ? -0.553 -4.096 1.598 1.00 96.25 88 VAL A CA 1
ATOM 667 C C . VAL A 1 88 ? 0.435 -4.416 0.488 1.00 96.25 88 VAL A C 1
ATOM 669 O O . VAL A 1 88 ? 1.616 -4.092 0.584 1.00 96.25 88 VAL A O 1
ATOM 672 N N . VAL A 1 89 ? -0.063 -5.010 -0.593 1.00 96.38 89 VAL A N 1
ATOM 673 C CA . VAL A 1 89 ? 0.742 -5.428 -1.743 1.00 96.38 89 VAL A CA 1
ATOM 674 C C . VAL A 1 89 ? 0.313 -4.659 -2.987 1.00 96.38 89 VAL A C 1
ATOM 676 O O . VAL A 1 89 ? -0.870 -4.564 -3.310 1.00 96.38 89 VAL A O 1
ATOM 679 N N . ALA A 1 90 ? 1.284 -4.140 -3.729 1.00 96.50 90 ALA A N 1
ATOM 680 C CA . ALA A 1 90 ? 1.085 -3.493 -5.016 1.00 96.50 90 ALA A CA 1
ATOM 681 C C . ALA A 1 90 ? 1.350 -4.495 -6.140 1.00 96.50 90 ALA A C 1
ATOM 683 O O . ALA A 1 90 ? 2.385 -5.158 -6.153 1.00 96.50 90 ALA A O 1
ATOM 684 N N . LYS A 1 91 ? 0.439 -4.585 -7.113 1.00 95.25 91 LYS A N 1
ATOM 685 C CA . LYS A 1 91 ? 0.610 -5.422 -8.309 1.00 95.25 91 LYS A CA 1
ATOM 686 C C . LYS A 1 91 ? 0.387 -4.596 -9.572 1.00 95.25 91 LYS A C 1
ATOM 688 O O . LYS A 1 91 ? -0.543 -3.787 -9.662 1.00 95.25 91 LYS A O 1
ATOM 693 N N . LYS A 1 92 ? 1.229 -4.825 -10.578 1.00 93.56 92 LYS A N 1
ATOM 694 C CA . LYS A 1 92 ? 1.115 -4.242 -11.919 1.00 93.56 92 LYS A CA 1
ATOM 695 C C . LYS A 1 92 ? 1.691 -5.221 -12.934 1.00 93.56 92 LYS A C 1
ATOM 697 O O . LYS A 1 92 ? 2.750 -5.782 -12.712 1.00 93.56 92 LYS A O 1
ATOM 702 N N . LYS A 1 93 ? 1.027 -5.404 -14.079 1.00 90.06 93 LYS A N 1
ATOM 703 C CA . LYS A 1 93 ? 1.553 -6.267 -15.147 1.00 90.06 93 LYS A CA 1
ATOM 704 C C . LYS A 1 93 ? 2.951 -5.795 -15.582 1.00 90.06 93 LYS A C 1
ATOM 706 O O . LYS A 1 93 ? 3.101 -4.634 -15.964 1.00 90.06 93 LYS A O 1
ATOM 711 N N . GLY A 1 94 ? 3.922 -6.709 -15.580 1.00 85.56 94 GLY A N 1
ATOM 712 C CA . GLY A 1 94 ? 5.318 -6.433 -15.947 1.00 85.56 94 GLY A CA 1
ATOM 713 C C . GLY A 1 94 ? 6.218 -6.007 -14.782 1.00 85.56 94 GLY A C 1
ATOM 714 O O . GLY A 1 94 ? 7.313 -5.513 -15.044 1.00 85.56 94 GLY A O 1
ATOM 715 N N . TYR A 1 95 ? 5.738 -6.177 -13.548 1.00 84.38 95 TYR A N 1
ATOM 716 C CA . TYR A 1 95 ? 6.434 -5.976 -12.280 1.00 84.38 95 TYR A CA 1
ATOM 717 C C . TYR A 1 95 ? 6.153 -7.168 -11.365 1.00 84.38 95 TYR A C 1
ATOM 719 O O . TYR A 1 95 ? 5.059 -7.764 -11.525 1.00 84.38 95 TYR A O 1
#

Mean predicted aligned error: 14.26 Å

Foldseek 3Di:
DDDDDDDDDDDDDDPPDPPPPPPPPPPPPPPPQFDKDKDWPDPDDDQFDFIAIFIDTPNHTDPDKFKDFPNDTADGRHGHHDDDDTDIDIDDPSD

Organism: NCBI:txid270914

pLDDT: mean 81.18, std 18.27, range [37.59, 98.06]